Protein AF-A0A699UT64-F1 (afdb_monomer)

Solvent-accessible surface area (backbone atoms only — not comparable to full-atom values): 5206 Å² total; per-residue (Å²): 113,72,68,61,53,56,52,52,52,52,54,52,53,50,52,53,52,51,50,53,53,51,51,52,54,52,50,52,51,50,54,51,50,52,52,49,50,51,52,51,51,52,50,50,49,48,67,74,49,58,74,50,69,68,56,49,38,50,52,44,52,54,47,38,30,71,78,71,63,48,59,78,72,72,56,62,92,58,52,60,77,69,46,47,60,58,43,62,75,75,104

Foldseek 3Di:
DVVVVVVVVVVVVVVVVVVVVVVVVVVVVVVVVVVVVVVVVVVVVCVVCPQPLVNLQVVLLVLCCVQVVDDSVVCVVPGSVNSVVVSVVSD

Radius of gyration: 29.55 Å; Cα contacts (8 Å, |Δi|>4): 28; chains: 1; bounding box: 62×26×76 Å

Structure (mmCIF, N/CA/C/O backbone):
data_AF-A0A699UT64-F1
#
_entry.id   AF-A0A699UT64-F1
#
loop_
_atom_site.group_PDB
_atom_site.id
_atom_site.type_symbol
_atom_site.label_atom_id
_atom_site.label_alt_id
_atom_site.label_comp_id
_atom_site.label_asym_id
_atom_site.label_entity_id
_atom_site.label_seq_id
_atom_site.pdbx_PDB_ins_code
_atom_site.Cartn_x
_atom_site.Cartn_y
_atom_site.Cartn_z
_atom_site.occupancy
_atom_site.B_iso_or_equiv
_atom_site.auth_seq_id
_atom_site.auth_comp_id
_atom_site.auth_asym_id
_atom_site.auth_atom_id
_atom_site.pdbx_PDB_model_num
ATOM 1 N N . VAL A 1 1 ? 42.785 3.723 -55.044 1.00 57.69 1 VAL A N 1
ATOM 2 C CA . VAL A 1 1 ? 43.487 2.972 -53.975 1.00 57.69 1 VAL A CA 1
ATOM 3 C C . VAL A 1 1 ? 43.268 3.603 -52.607 1.00 57.69 1 VAL A C 1
ATOM 5 O O . VAL A 1 1 ? 42.641 2.949 -51.796 1.00 57.69 1 VAL A O 1
ATOM 8 N N . GLN A 1 2 ? 43.705 4.845 -52.336 1.00 61.44 2 GLN A N 1
ATOM 9 C CA . GLN A 1 2 ? 43.456 5.488 -51.026 1.00 61.44 2 GLN A CA 1
ATOM 10 C C . GLN A 1 2 ? 41.957 5.770 -50.778 1.00 61.44 2 GLN A C 1
ATOM 12 O O . GLN A 1 2 ? 41.435 5.447 -49.723 1.00 61.44 2 GLN A O 1
ATOM 17 N N . ILE A 1 3 ? 41.260 6.293 -51.796 1.00 60.69 3 ILE A N 1
ATOM 18 C CA . ILE A 1 3 ? 39.843 6.696 -51.723 1.00 60.69 3 ILE A CA 1
ATOM 19 C C . ILE A 1 3 ? 38.913 5.496 -51.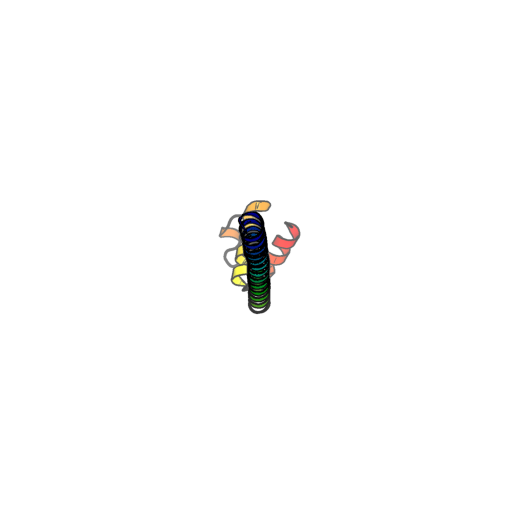467 1.00 60.69 3 ILE A C 1
ATOM 21 O O . ILE A 1 3 ? 37.981 5.597 -50.678 1.00 60.69 3 ILE A O 1
ATOM 25 N N . ASP A 1 4 ? 39.205 4.345 -52.080 1.00 65.75 4 ASP A N 1
ATOM 26 C CA . ASP A 1 4 ? 38.379 3.134 -51.958 1.00 65.75 4 ASP A CA 1
ATOM 27 C C . ASP A 1 4 ? 38.469 2.511 -50.552 1.00 65.75 4 ASP A C 1
ATOM 29 O O . ASP A 1 4 ? 37.505 1.928 -50.058 1.00 65.75 4 ASP A O 1
ATOM 33 N N . LEU A 1 5 ? 39.632 2.646 -49.896 1.00 74.38 5 LEU A N 1
ATOM 34 C CA . LEU A 1 5 ? 39.849 2.165 -48.531 1.00 74.38 5 LEU A CA 1
ATOM 35 C C . LEU A 1 5 ? 39.112 3.044 -47.513 1.00 74.38 5 LEU A C 1
ATOM 37 O O . LEU A 1 5 ? 38.482 2.517 -46.599 1.00 74.38 5 LEU A O 1
ATOM 41 N N . ASP A 1 6 ? 39.145 4.365 -47.701 1.00 77.25 6 ASP A N 1
ATOM 42 C CA . ASP A 1 6 ? 38.464 5.320 -46.821 1.00 77.25 6 ASP A CA 1
ATOM 43 C C . ASP A 1 6 ? 36.929 5.173 -46.897 1.00 77.25 6 ASP A C 1
ATOM 45 O O . ASP A 1 6 ? 36.239 5.267 -45.879 1.00 77.25 6 ASP A O 1
ATOM 49 N N . GLU A 1 7 ? 36.383 4.870 -48.081 1.00 87.44 7 GLU A N 1
ATOM 50 C CA . GLU A 1 7 ? 34.947 4.629 -48.281 1.00 87.44 7 GLU A CA 1
ATOM 51 C C . GLU A 1 7 ? 34.467 3.315 -47.639 1.00 87.44 7 GLU A C 1
ATOM 53 O O . GLU A 1 7 ? 33.406 3.270 -47.010 1.00 87.44 7 GLU A O 1
ATOM 58 N N . GLU A 1 8 ? 35.246 2.237 -47.755 1.00 88.12 8 GLU A N 1
ATOM 59 C CA . GLU A 1 8 ? 34.931 0.957 -47.109 1.00 88.12 8 GLU A CA 1
ATOM 60 C C . GLU A 1 8 ? 34.962 1.081 -45.577 1.00 88.12 8 GLU A C 1
ATOM 62 O O . GLU A 1 8 ? 34.056 0.591 -44.902 1.00 88.12 8 GLU A O 1
ATOM 67 N N . VAL A 1 9 ? 35.944 1.802 -45.026 1.00 86.25 9 VAL A N 1
ATOM 68 C CA . VAL A 1 9 ? 36.031 2.075 -43.582 1.00 86.25 9 VAL A CA 1
ATOM 69 C C . VAL A 1 9 ? 34.833 2.899 -43.101 1.00 86.25 9 VAL A C 1
ATOM 71 O O . VAL A 1 9 ? 34.264 2.596 -42.051 1.00 86.25 9 VAL A O 1
ATOM 74 N N . ALA A 1 10 ? 34.395 3.897 -43.875 1.00 87.69 10 ALA A N 1
ATOM 75 C CA . ALA A 1 10 ? 33.208 4.683 -43.542 1.00 87.69 10 ALA A CA 1
ATOM 76 C C . ALA A 1 10 ? 31.93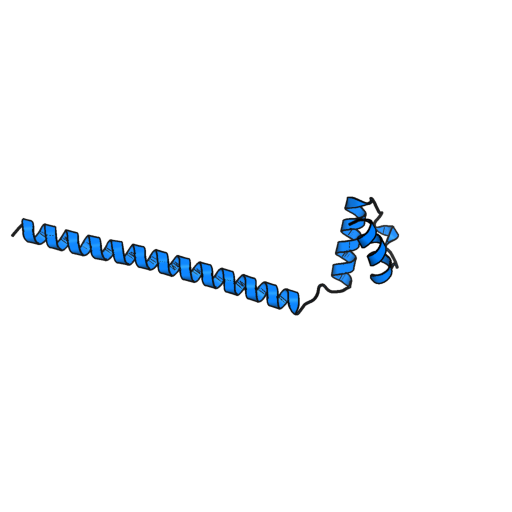2 3.820 -43.503 1.00 87.69 10 ALA A C 1
ATOM 78 O O . ALA A 1 10 ? 31.149 3.930 -42.557 1.00 87.69 10 ALA A O 1
ATOM 79 N N . ARG A 1 11 ? 31.750 2.911 -44.474 1.00 90.81 11 ARG A N 1
ATOM 80 C CA . ARG A 1 11 ? 30.607 1.977 -44.501 1.00 90.81 11 ARG A CA 1
ATOM 81 C C . ARG A 1 11 ? 30.617 1.000 -43.327 1.00 90.81 11 ARG A C 1
ATOM 83 O O . ARG A 1 11 ? 29.561 0.717 -42.761 1.00 90.81 11 ARG A O 1
ATOM 90 N N . GLN A 1 12 ? 31.789 0.496 -42.944 1.00 91.19 12 GLN A N 1
ATOM 91 C CA . GLN A 1 12 ? 31.922 -0.384 -41.779 1.00 91.19 12 GLN A CA 1
ATOM 92 C C . GLN A 1 12 ? 31.570 0.352 -40.484 1.00 91.19 12 GLN A C 1
ATOM 94 O O . GLN A 1 12 ? 30.773 -0.152 -39.692 1.00 91.19 12 GLN A O 1
ATOM 99 N N . LEU A 1 13 ? 32.074 1.576 -40.311 1.00 91.19 13 LEU A N 1
ATOM 100 C CA . LEU A 1 13 ? 31.780 2.396 -39.137 1.00 91.19 13 LEU A CA 1
ATOM 101 C C . LEU A 1 13 ? 30.284 2.737 -39.024 1.00 91.19 13 LEU A C 1
ATOM 103 O O . LEU A 1 13 ? 29.717 2.699 -37.930 1.00 91.19 13 LEU A O 1
ATOM 107 N N . GLU A 1 14 ? 29.623 3.037 -40.144 1.00 89.81 14 GLU A N 1
ATOM 108 C CA . GLU A 1 14 ? 28.179 3.292 -40.178 1.00 89.81 14 GLU A CA 1
ATOM 109 C C . GLU A 1 14 ? 27.369 2.045 -39.789 1.00 89.81 14 GLU A C 1
ATOM 111 O O . GLU A 1 14 ? 26.437 2.130 -38.982 1.00 89.81 14 GLU A O 1
ATOM 116 N N . ALA A 1 15 ? 27.753 0.870 -40.299 1.00 91.75 15 ALA A N 1
ATOM 117 C CA . ALA A 1 15 ? 27.109 -0.395 -39.959 1.00 91.75 15 ALA A CA 1
ATOM 118 C C . ALA A 1 15 ? 27.269 -0.747 -38.469 1.00 91.75 15 ALA A C 1
ATOM 120 O O . ALA A 1 15 ? 26.296 -1.154 -37.825 1.00 91.75 15 ALA A O 1
ATOM 121 N N . GLU A 1 16 ? 28.462 -0.545 -37.904 1.00 89.12 16 GLU A N 1
ATOM 122 C CA . GLU A 1 16 ? 28.734 -0.746 -36.477 1.00 89.12 16 GLU A CA 1
ATOM 123 C C . GLU A 1 16 ? 27.907 0.197 -35.597 1.00 89.12 16 GLU A C 1
ATOM 125 O O . GLU A 1 16 ? 27.275 -0.238 -34.626 1.00 89.12 16 GLU A O 1
ATOM 130 N N . LEU A 1 17 ? 27.848 1.484 -35.954 1.00 90.19 17 LEU A N 1
ATOM 131 C CA . LEU A 1 17 ? 27.070 2.474 -35.214 1.00 90.19 17 LEU A CA 1
ATOM 132 C C . LEU A 1 17 ? 25.570 2.151 -35.258 1.00 90.19 17 LEU A C 1
ATOM 134 O O . LEU A 1 17 ? 24.897 2.185 -34.224 1.00 90.19 17 LEU A O 1
ATOM 138 N N . ASN A 1 18 ? 25.053 1.782 -36.432 1.00 87.50 18 ASN A N 1
ATOM 139 C CA . ASN A 1 18 ? 23.654 1.405 -36.607 1.00 87.50 18 ASN A CA 1
ATOM 140 C C . ASN A 1 18 ? 23.295 0.138 -35.809 1.00 87.50 18 ASN A C 1
ATOM 142 O O . ASN A 1 18 ? 22.253 0.091 -35.149 1.00 87.50 18 ASN A O 1
ATOM 146 N N . ALA A 1 19 ? 24.181 -0.863 -35.786 1.00 89.50 19 ALA A N 1
ATOM 147 C CA . ALA A 1 19 ? 24.006 -2.052 -34.956 1.00 89.50 19 ALA A CA 1
ATOM 148 C C . ALA A 1 19 ? 23.968 -1.696 -33.460 1.00 89.50 19 ALA A C 1
ATOM 150 O O . ALA A 1 19 ? 23.095 -2.177 -32.734 1.00 89.50 19 ALA A O 1
ATOM 151 N N . ASN A 1 20 ? 24.855 -0.811 -32.996 1.00 87.38 20 ASN A N 1
ATOM 152 C CA . ASN A 1 20 ? 24.880 -0.367 -31.602 1.00 87.38 20 ASN A CA 1
ATOM 153 C C . ASN A 1 20 ? 23.596 0.394 -31.206 1.00 87.38 20 ASN A C 1
ATOM 155 O O . ASN A 1 20 ? 23.032 0.170 -30.133 1.00 87.38 20 ASN A O 1
ATOM 159 N N . ILE A 1 21 ? 23.076 1.248 -32.096 1.00 87.12 21 ILE A N 1
ATOM 160 C CA . ILE A 1 21 ? 21.786 1.934 -31.908 1.00 87.12 21 ILE A CA 1
ATOM 161 C C . ILE A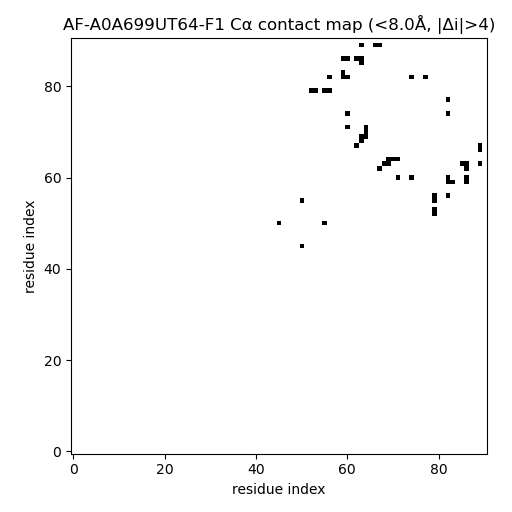 1 21 ? 20.642 0.917 -31.811 1.00 87.12 21 ILE A C 1
ATOM 163 O O . ILE A 1 21 ? 19.814 1.005 -30.900 1.00 87.12 21 ILE A O 1
ATOM 167 N N . MET A 1 22 ? 20.614 -0.081 -32.698 1.00 91.50 22 MET A N 1
ATOM 168 C CA . MET A 1 22 ? 19.608 -1.143 -32.672 1.00 91.50 22 MET A CA 1
ATOM 169 C C . MET A 1 22 ? 19.643 -1.920 -31.346 1.00 91.50 22 MET A C 1
ATOM 171 O O . MET A 1 22 ? 18.594 -2.136 -30.733 1.00 91.50 22 MET A O 1
ATOM 175 N N . TRP A 1 23 ? 20.830 -2.290 -30.857 1.00 87.94 23 TRP A N 1
ATOM 176 C CA . TRP A 1 23 ? 20.985 -2.981 -29.574 1.00 87.94 23 TRP A CA 1
ATOM 177 C C . TRP A 1 23 ? 20.478 -2.154 -28.391 1.00 87.94 23 TRP A C 1
ATOM 179 O O . TRP A 1 23 ? 19.775 -2.691 -27.533 1.00 87.94 23 TRP A O 1
ATOM 189 N N . ASN A 1 24 ? 20.733 -0.844 -28.374 1.00 89.94 24 ASN A N 1
ATOM 190 C CA . ASN A 1 24 ? 20.200 0.049 -27.342 1.00 89.94 24 ASN A CA 1
ATOM 191 C C . ASN A 1 24 ? 18.663 0.076 -27.334 1.00 89.94 24 ASN A C 1
ATOM 193 O O . ASN A 1 24 ? 18.044 -0.012 -26.271 1.00 89.94 24 ASN A O 1
ATOM 197 N N . VAL A 1 25 ? 18.031 0.121 -28.512 1.00 91.69 25 VAL A N 1
ATOM 198 C CA . VAL A 1 25 ? 16.564 0.066 -28.642 1.00 91.69 25 VAL A CA 1
ATOM 199 C C . VAL A 1 25 ? 16.009 -1.270 -28.136 1.00 91.69 25 VAL A C 1
ATOM 201 O O . VAL A 1 25 ? 15.001 -1.294 -27.423 1.00 91.69 25 VAL A O 1
ATOM 204 N N . VAL A 1 26 ? 16.670 -2.385 -28.463 1.00 88.75 26 VAL A N 1
ATOM 205 C CA . VAL A 1 26 ? 16.285 -3.724 -27.987 1.00 88.75 26 VAL A CA 1
ATOM 206 C C . VAL A 1 26 ? 16.393 -3.813 -26.463 1.00 88.75 26 VAL A C 1
ATOM 208 O O . VAL A 1 26 ? 15.451 -4.277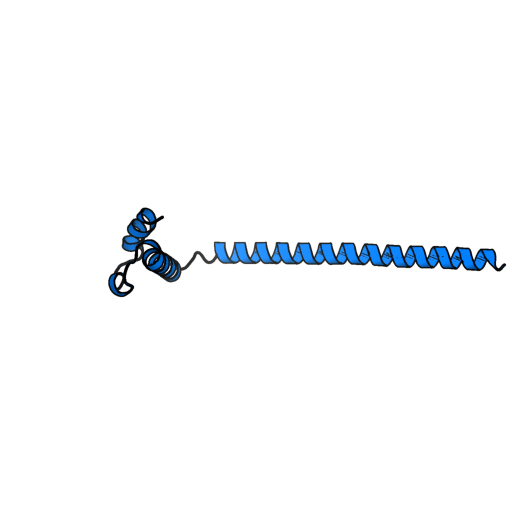 -25.818 1.00 88.75 26 VAL A O 1
ATOM 211 N N . ILE A 1 27 ? 17.480 -3.311 -25.873 1.00 88.62 27 ILE A N 1
ATOM 212 C CA . ILE A 1 27 ? 17.689 -3.294 -24.418 1.00 88.62 27 ILE A CA 1
ATOM 213 C C . ILE A 1 27 ? 16.595 -2.485 -23.714 1.00 88.62 27 ILE A C 1
ATOM 215 O O . ILE A 1 27 ? 16.008 -2.958 -22.739 1.00 88.62 27 ILE A O 1
ATOM 219 N N . GLU A 1 28 ? 16.270 -1.290 -24.208 1.00 92.00 28 GLU A N 1
ATOM 220 C CA . GLU A 1 28 ? 15.207 -0.470 -23.618 1.00 92.00 28 GLU A CA 1
ATOM 221 C C . GLU A 1 28 ? 13.831 -1.140 -23.729 1.00 92.00 28 GLU A C 1
ATOM 223 O O . GLU A 1 28 ? 13.037 -1.112 -22.782 1.00 92.00 28 GLU A O 1
ATOM 228 N N . LYS A 1 29 ? 13.558 -1.829 -24.843 1.00 89.19 29 LYS A N 1
ATOM 229 C CA . LYS A 1 29 ? 12.330 -2.615 -25.009 1.00 89.19 29 LYS A CA 1
ATOM 230 C C . LYS A 1 29 ? 12.249 -3.765 -24.002 1.00 89.19 29 LYS A C 1
ATOM 232 O O . LYS A 1 29 ? 11.195 -3.945 -23.385 1.00 89.19 29 LYS A O 1
ATOM 237 N N . VAL A 1 30 ? 13.343 -4.503 -23.797 1.00 86.50 30 VAL A N 1
ATOM 238 C CA . VAL A 1 30 ? 13.420 -5.587 -22.802 1.00 86.50 30 VAL A CA 1
ATOM 239 C C . VAL A 1 30 ? 13.192 -5.034 -21.396 1.00 86.50 30 VAL A C 1
ATOM 241 O O . VAL A 1 30 ? 12.264 -5.484 -20.725 1.00 86.50 30 VAL A O 1
ATOM 244 N N . LYS A 1 31 ? 13.907 -3.978 -20.989 1.00 88.31 31 LYS A N 1
ATOM 245 C CA . LYS A 1 31 ? 13.711 -3.326 -19.679 1.00 88.31 31 LYS A CA 1
ATOM 246 C C . LYS A 1 31 ? 12.268 -2.871 -19.464 1.00 88.31 31 LYS A C 1
ATOM 248 O O . LYS A 1 31 ? 11.711 -3.031 -18.376 1.00 88.31 31 LYS A O 1
ATOM 253 N N . ARG A 1 32 ? 11.636 -2.290 -20.490 1.00 85.50 32 ARG A N 1
ATOM 254 C CA . ARG A 1 32 ? 10.228 -1.874 -20.421 1.00 85.50 32 ARG A CA 1
ATOM 255 C C . ARG A 1 32 ? 9.308 -3.079 -20.228 1.00 85.50 32 ARG A C 1
ATOM 257 O O . ARG A 1 32 ? 8.383 -2.999 -19.422 1.00 85.50 32 ARG A O 1
ATOM 264 N N . SER A 1 33 ? 9.572 -4.183 -20.925 1.00 83.44 33 SER A N 1
ATOM 265 C CA . SER A 1 33 ? 8.801 -5.422 -20.793 1.00 83.44 33 SER A CA 1
ATOM 266 C C . SER A 1 33 ? 8.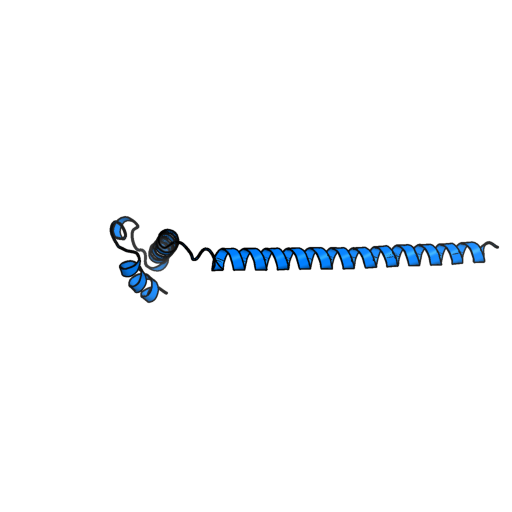947 -6.054 -19.405 1.00 83.44 33 SER A C 1
ATOM 268 O O . SER A 1 33 ? 7.944 -6.412 -18.800 1.00 83.44 33 SER A O 1
ATOM 270 N N . GLU A 1 34 ? 10.153 -6.079 -18.837 1.00 87.12 34 GLU A N 1
ATOM 271 C CA . GLU A 1 34 ? 10.403 -6.584 -17.484 1.00 87.12 34 GLU A CA 1
ATOM 272 C C . GLU A 1 34 ? 9.694 -5.740 -16.427 1.00 87.12 34 GLU A C 1
ATOM 274 O O . GLU A 1 34 ? 9.054 -6.281 -15.526 1.00 87.12 34 GLU A O 1
ATOM 279 N N . ARG A 1 35 ? 9.736 -4.406 -16.560 1.00 87.44 35 ARG A N 1
ATOM 280 C CA . ARG A 1 35 ? 8.991 -3.499 -15.675 1.00 87.44 35 ARG A CA 1
ATOM 281 C C . ARG A 1 35 ? 7.489 -3.743 -15.752 1.00 87.44 35 ARG A C 1
ATOM 283 O O . ARG A 1 35 ? 6.833 -3.777 -14.713 1.00 87.44 35 ARG A O 1
ATOM 290 N N . LEU A 1 36 ? 6.944 -3.917 -16.956 1.00 84.56 36 LEU A N 1
ATOM 291 C CA . LEU A 1 36 ? 5.527 -4.237 -17.140 1.00 84.56 36 LEU A CA 1
ATOM 292 C C . LEU A 1 36 ? 5.183 -5.585 -16.501 1.00 84.56 36 LEU A C 1
ATOM 294 O O . LEU A 1 36 ? 4.227 -5.653 -15.733 1.00 84.56 36 LEU A O 1
ATOM 298 N N . THR A 1 37 ? 5.990 -6.622 -16.731 1.00 89.00 37 THR A N 1
ATOM 299 C CA . THR A 1 37 ? 5.823 -7.938 -16.101 1.00 89.00 37 THR A CA 1
ATOM 300 C C . THR A 1 37 ? 5.865 -7.837 -14.578 1.00 89.00 37 THR A C 1
ATOM 302 O O . THR A 1 37 ? 4.972 -8.350 -13.908 1.00 89.00 37 THR A O 1
ATOM 305 N N . TYR A 1 38 ? 6.824 -7.102 -14.015 1.00 90.44 38 TYR A N 1
ATOM 306 C CA . TYR A 1 38 ? 6.919 -6.866 -12.575 1.00 90.44 38 TYR A CA 1
ATOM 307 C C . TYR A 1 38 ? 5.674 -6.162 -12.012 1.00 90.44 38 TYR A C 1
ATOM 309 O O . TYR A 1 38 ? 5.124 -6.589 -10.995 1.00 90.44 38 TYR A O 1
ATOM 317 N N . VAL A 1 39 ? 5.186 -5.110 -12.680 1.00 87.25 39 VAL A N 1
ATOM 318 C CA . VAL A 1 39 ? 3.962 -4.398 -12.274 1.00 87.25 39 VAL A CA 1
ATOM 319 C C . VAL A 1 39 ? 2.748 -5.327 -12.327 1.00 87.25 39 VAL A C 1
ATOM 321 O O . VAL A 1 39 ? 1.961 -5.349 -11.379 1.00 87.25 39 VAL A O 1
ATOM 324 N N . ILE A 1 40 ? 2.617 -6.130 -13.387 1.00 85.38 40 ILE A N 1
ATOM 325 C CA . ILE A 1 40 ? 1.539 -7.115 -13.539 1.00 85.38 40 ILE A CA 1
ATOM 326 C C . ILE A 1 40 ? 1.603 -8.156 -12.417 1.00 85.38 40 ILE A C 1
ATOM 328 O O . ILE A 1 40 ? 0.583 -8.423 -11.782 1.00 85.38 40 ILE A O 1
ATOM 332 N N . MET A 1 41 ? 2.785 -8.698 -12.114 1.00 86.56 41 MET A N 1
ATOM 333 C CA . MET A 1 41 ? 2.976 -9.665 -11.028 1.00 86.56 41 MET A CA 1
ATOM 334 C C . MET A 1 41 ? 2.636 -9.061 -9.664 1.00 86.56 41 MET A C 1
ATOM 336 O O . MET A 1 41 ? 1.930 -9.689 -8.875 1.00 86.56 41 MET A O 1
ATOM 340 N N . LYS A 1 42 ? 3.064 -7.822 -9.390 1.00 83.50 42 LYS A N 1
ATOM 341 C CA . LYS A 1 42 ? 2.730 -7.113 -8.147 1.00 83.50 42 LYS A CA 1
ATOM 342 C C . LYS A 1 42 ? 1.227 -6.871 -8.028 1.00 83.50 42 LYS A C 1
ATOM 344 O O . LYS A 1 42 ? 0.657 -7.096 -6.964 1.00 83.50 42 LYS A O 1
ATOM 349 N N . TYR A 1 43 ? 0.573 -6.458 -9.111 1.00 78.00 43 TYR A N 1
ATOM 350 C CA . TYR A 1 43 ? -0.877 -6.285 -9.143 1.00 78.00 43 TYR A CA 1
ATOM 351 C C . TYR A 1 43 ? -1.611 -7.611 -8.907 1.00 78.00 43 TYR A C 1
ATOM 353 O O . TYR A 1 43 ? -2.523 -7.670 -8.086 1.00 78.00 43 TYR A O 1
ATOM 361 N N . GLN A 1 44 ? -1.189 -8.696 -9.561 1.00 81.25 44 GLN A N 1
ATOM 362 C CA . GLN A 1 44 ? -1.757 -10.028 -9.345 1.00 81.25 44 GLN A CA 1
ATOM 363 C C . GLN A 1 44 ? -1.549 -10.514 -7.906 1.00 81.25 44 GLN A C 1
ATOM 365 O O . GLN A 1 44 ? -2.477 -11.067 -7.320 1.00 81.25 44 GLN A O 1
ATOM 370 N N . ALA A 1 45 ? -0.375 -10.275 -7.316 1.00 78.62 45 ALA A N 1
ATOM 371 C CA . ALA A 1 45 ? -0.086 -10.611 -5.925 1.00 78.62 45 ALA A CA 1
ATOM 372 C C . ALA A 1 45 ? -0.960 -9.811 -4.949 1.00 78.62 45 ALA A C 1
ATOM 374 O O . ALA A 1 45 ? -1.535 -10.397 -4.039 1.00 78.62 45 ALA A O 1
ATOM 375 N N . LEU A 1 46 ? -1.135 -8.504 -5.171 1.00 73.62 46 LEU A N 1
ATOM 376 C CA . LEU A 1 46 ? -2.041 -7.657 -4.383 1.00 73.62 46 LEU A CA 1
ATOM 377 C C . LEU A 1 46 ? -3.512 -8.064 -4.548 1.00 73.62 46 LEU A C 1
ATOM 379 O O . LEU A 1 46 ? -4.277 -8.019 -3.593 1.00 73.62 46 LEU A O 1
ATOM 383 N N . LYS A 1 47 ? -3.917 -8.489 -5.748 1.00 71.44 47 LYS A N 1
ATOM 384 C CA . LYS A 1 47 ? -5.276 -8.975 -6.015 1.00 71.44 47 LYS A CA 1
ATOM 385 C C . LYS A 1 47 ? -5.540 -10.335 -5.357 1.00 71.44 47 LYS A C 1
ATOM 387 O O . LYS A 1 47 ? -6.656 -10.585 -4.916 1.00 71.44 47 LYS A O 1
ATOM 392 N N . ARG A 1 48 ? -4.533 -11.215 -5.310 1.00 70.00 48 ARG A N 1
ATOM 393 C CA . ARG A 1 48 ? -4.606 -12.540 -4.665 1.00 70.00 48 ARG A CA 1
ATOM 394 C C . ARG A 1 48 ? -4.457 -12.476 -3.149 1.00 70.00 48 ARG A C 1
ATOM 396 O O . ARG A 1 48 ? -5.004 -13.331 -2.466 1.00 70.00 48 ARG A O 1
ATOM 403 N N . ASN A 1 49 ? -3.729 -11.486 -2.644 1.00 64.56 49 ASN A N 1
ATOM 404 C CA . ASN A 1 49 ? -3.579 -11.203 -1.227 1.00 64.56 49 ASN A CA 1
ATOM 405 C C . ASN A 1 49 ? -4.335 -9.906 -0.907 1.00 64.56 49 ASN A C 1
ATOM 407 O O . ASN A 1 49 ? -3.695 -8.854 -0.772 1.00 64.56 49 ASN A O 1
ATOM 411 N N . PRO A 1 50 ? -5.686 -9.942 -0.854 1.00 60.91 50 PRO A N 1
ATOM 412 C CA . PRO A 1 50 ? -6.447 -8.794 -0.390 1.00 60.91 50 PRO A CA 1
ATOM 413 C C . PRO A 1 50 ? -5.861 -8.355 0.947 1.00 60.91 50 PRO A C 1
ATOM 415 O O . PRO A 1 50 ? -5.483 -9.197 1.764 1.00 60.91 50 PRO A O 1
ATOM 418 N N . LEU A 1 51 ? -5.729 -7.039 1.136 1.00 68.44 51 LEU A N 1
ATOM 419 C CA . LEU A 1 51 ? -5.184 -6.468 2.362 1.00 68.44 51 LEU A CA 1
ATOM 420 C C . LEU A 1 51 ? -5.817 -7.198 3.550 1.00 68.44 51 LEU A C 1
ATOM 422 O O . LEU A 1 51 ? -7.043 -7.179 3.683 1.00 68.44 51 LEU A O 1
ATOM 426 N N . THR A 1 52 ? -5.005 -7.885 4.359 1.00 82.06 52 THR A N 1
ATOM 427 C CA . THR A 1 52 ? -5.549 -8.662 5.475 1.00 82.06 52 THR A CA 1
ATOM 428 C C . THR A 1 52 ? -6.392 -7.735 6.338 1.00 82.06 52 THR A C 1
ATOM 430 O O . THR A 1 52 ? -6.092 -6.544 6.457 1.00 82.06 52 THR A O 1
ATOM 433 N N . GLU A 1 53 ? -7.456 -8.252 6.944 1.00 82.12 53 GLU A N 1
ATOM 434 C CA . GLU A 1 53 ? -8.365 -7.429 7.745 1.00 82.12 53 GLU A CA 1
ATOM 435 C C . GLU A 1 53 ? -7.607 -6.623 8.819 1.00 82.12 53 GLU A C 1
ATOM 437 O O . GLU A 1 53 ? -7.895 -5.452 9.058 1.00 82.12 53 GLU A O 1
ATOM 442 N N . ALA A 1 54 ? -6.536 -7.203 9.373 1.00 84.88 54 ALA A N 1
ATOM 443 C CA . ALA A 1 54 ? -5.614 -6.534 10.282 1.00 84.88 54 ALA A CA 1
ATOM 444 C C . ALA A 1 54 ? -4.849 -5.362 9.636 1.00 84.88 54 ALA A C 1
ATOM 446 O O . ALA A 1 54 ? -4.688 -4.315 10.266 1.00 84.88 54 ALA A O 1
ATOM 447 N N . GLN A 1 55 ? -4.374 -5.511 8.397 1.00 86.69 55 GLN A N 1
ATOM 448 C CA . GLN A 1 55 ? -3.698 -4.442 7.659 1.00 86.69 55 GLN A CA 1
ATOM 449 C C . GLN A 1 55 ? -4.678 -3.316 7.302 1.00 86.69 55 GLN A C 1
ATOM 451 O O . GLN A 1 55 ? -4.356 -2.142 7.484 1.00 86.6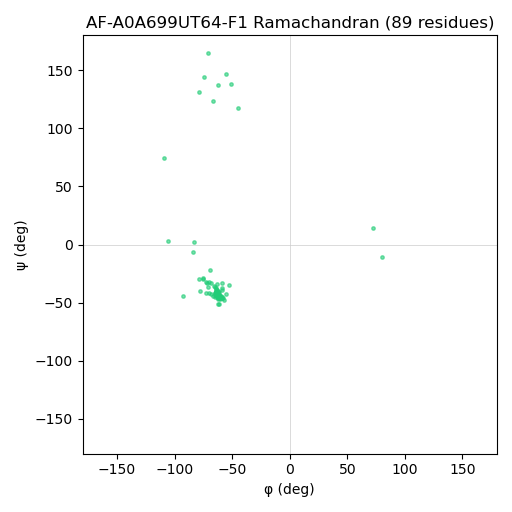9 55 GLN A O 1
ATOM 456 N N . ALA A 1 56 ? -5.889 -3.665 6.854 1.00 86.44 56 ALA A N 1
ATOM 457 C CA . ALA A 1 56 ? -6.940 -2.697 6.546 1.00 86.44 56 ALA A CA 1
ATOM 458 C C . ALA A 1 56 ? -7.334 -1.908 7.799 1.00 86.44 56 ALA A C 1
ATOM 460 O O . ALA A 1 56 ? -7.358 -0.677 7.776 1.00 86.44 56 ALA A O 1
ATOM 461 N N . ARG A 1 57 ? -7.520 -2.605 8.926 1.00 91.00 57 ARG A N 1
ATOM 462 C CA . ARG A 1 57 ? -7.772 -1.995 10.235 1.00 91.00 57 ARG A CA 1
ATOM 463 C C . ARG A 1 57 ? -6.659 -1.031 10.645 1.00 91.00 57 ARG A C 1
ATOM 465 O O . ARG A 1 57 ? -6.955 0.094 11.035 1.00 91.00 57 ARG A O 1
ATOM 472 N N . ARG A 1 58 ? -5.384 -1.429 10.531 1.00 92.19 58 ARG A N 1
ATOM 473 C CA . ARG A 1 58 ? -4.239 -0.548 10.847 1.00 92.19 58 ARG A CA 1
ATOM 474 C C . ARG A 1 58 ? -4.245 0.719 9.994 1.00 92.19 58 ARG A C 1
ATOM 476 O O . ARG A 1 58 ? -4.062 1.804 10.538 1.00 92.19 58 ARG A O 1
ATOM 483 N N . ASN A 1 59 ? -4.484 0.591 8.691 1.00 92.56 59 ASN A N 1
ATOM 484 C CA . ASN A 1 59 ? -4.499 1.733 7.780 1.00 92.56 59 ASN A CA 1
ATOM 485 C C . ASN A 1 59 ? -5.639 2.713 8.103 1.00 92.56 59 ASN A C 1
ATOM 487 O O . ASN A 1 59 ? -5.391 3.916 8.167 1.00 92.56 59 ASN A O 1
ATOM 491 N N . MET A 1 60 ? -6.851 2.215 8.382 1.00 94.19 60 MET A N 1
ATOM 492 C CA . MET A 1 60 ? -7.986 3.061 8.780 1.00 94.19 60 MET A CA 1
ATOM 493 C C . MET A 1 60 ? -7.713 3.807 10.093 1.00 94.19 60 MET A C 1
ATOM 495 O O . MET A 1 60 ? -7.942 5.010 10.175 1.00 94.19 60 MET A O 1
ATOM 499 N N . ILE A 1 61 ? -7.152 3.126 11.099 1.00 94.94 61 ILE A N 1
ATOM 500 C CA . ILE A 1 61 ? -6.789 3.740 12.388 1.00 94.94 61 ILE A CA 1
ATOM 501 C C . ILE A 1 61 ? -5.743 4.847 12.208 1.00 94.94 61 ILE A C 1
ATOM 503 O O . ILE A 1 61 ? -5.867 5.923 12.791 1.00 94.94 61 ILE A O 1
ATOM 507 N N . VAL A 1 62 ? -4.700 4.595 11.409 1.00 95.19 62 VAL A N 1
ATOM 508 C CA . VAL A 1 62 ? -3.652 5.591 11.139 1.00 95.19 62 VAL A CA 1
ATOM 509 C C . VAL A 1 62 ? -4.237 6.816 10.444 1.00 95.19 62 VAL A C 1
ATOM 511 O O . VAL A 1 62 ? -3.905 7.936 10.827 1.00 95.19 62 VAL A O 1
ATOM 514 N N . TYR A 1 63 ? -5.122 6.614 9.469 1.00 94.88 63 TYR A N 1
ATOM 515 C CA . TYR A 1 63 ? -5.795 7.710 8.784 1.00 94.88 63 TYR A CA 1
ATOM 516 C C . TYR A 1 63 ? -6.653 8.538 9.744 1.00 94.88 63 TYR A C 1
ATOM 518 O O . TYR A 1 63 ? -6.463 9.746 9.837 1.00 94.88 63 TYR A O 1
ATOM 526 N N . LEU A 1 64 ? -7.521 7.890 10.527 1.00 95.62 64 LEU A N 1
ATOM 527 C CA . LEU A 1 64 ? -8.382 8.558 11.506 1.00 95.62 64 LEU A CA 1
ATOM 528 C C . LEU A 1 64 ? -7.583 9.334 12.558 1.00 95.62 64 LEU A C 1
ATOM 530 O O . LEU A 1 64 ? -7.969 10.435 12.942 1.00 95.62 64 LEU A O 1
ATOM 534 N N . LYS A 1 65 ? -6.433 8.807 12.990 1.00 95.62 65 LYS A N 1
ATOM 535 C CA . LYS A 1 65 ? -5.506 9.538 13.862 1.00 95.62 65 LYS A CA 1
ATOM 536 C C . LYS A 1 65 ? -4.977 10.808 13.192 1.00 95.62 65 LYS A C 1
ATOM 538 O O . LYS A 1 65 ? -4.891 11.843 13.841 1.00 95.62 65 LYS A O 1
ATOM 543 N N . ASN A 1 66 ? -4.588 10.715 11.922 1.00 93.62 66 ASN A N 1
ATOM 544 C CA . ASN A 1 66 ? -3.929 11.809 11.212 1.00 93.62 66 ASN A CA 1
ATOM 545 C C . ASN A 1 66 ? -4.911 12.899 10.751 1.00 93.62 66 ASN A C 1
ATOM 547 O O . ASN A 1 66 ? -4.571 14.072 10.835 1.00 93.62 66 ASN A O 1
ATOM 551 N N . ILE A 1 67 ? -6.094 12.518 10.263 1.00 94.44 67 ILE A N 1
ATOM 552 C CA . ILE A 1 67 ? -7.077 13.442 9.674 1.00 94.44 67 ILE A CA 1
ATOM 553 C C . ILE A 1 67 ? -8.079 13.941 10.712 1.00 94.44 67 ILE A C 1
ATOM 555 O O . ILE A 1 67 ? -8.346 15.134 10.783 1.00 94.44 67 ILE A O 1
ATOM 559 N N . ALA A 1 68 ? -8.597 13.044 11.549 1.00 91.38 68 ALA A N 1
ATOM 560 C CA . ALA A 1 68 ? -9.645 13.366 12.516 1.00 91.38 68 ALA A CA 1
ATOM 561 C C . ALA A 1 68 ? -9.134 13.443 13.970 1.00 91.38 68 ALA A C 1
ATOM 563 O O . ALA A 1 68 ? -9.911 13.655 14.896 1.00 91.38 68 ALA A O 1
ATOM 564 N N . GLY A 1 69 ? -7.823 13.286 14.198 1.00 94.38 69 GLY A N 1
ATOM 565 C CA . GLY A 1 69 ? -7.203 13.482 15.514 1.00 94.38 69 GLY A CA 1
ATOM 566 C C . GLY A 1 69 ? -7.511 12.394 16.549 1.00 94.38 69 GLY A C 1
ATOM 567 O O . GLY A 1 69 ? -7.252 12.587 17.740 1.00 94.38 69 GLY A O 1
ATOM 568 N N . TYR A 1 70 ? -8.050 11.241 16.135 1.00 94.56 70 TYR A N 1
ATOM 569 C CA . TYR A 1 70 ? -8.382 10.158 17.064 1.00 94.56 70 TYR A CA 1
ATOM 570 C C . TYR A 1 70 ? -7.140 9.614 17.779 1.00 94.56 70 TYR A C 1
ATOM 572 O O . TYR A 1 70 ? -6.105 9.334 17.174 1.00 94.56 70 TYR A O 1
ATOM 580 N N . LYS A 1 71 ? -7.251 9.375 19.089 1.00 95.12 71 LYS A N 1
ATOM 581 C CA . LYS A 1 71 ? -6.179 8.739 19.865 1.00 95.12 71 LYS A CA 1
ATOM 582 C C . LYS A 1 71 ? -6.103 7.242 19.562 1.00 95.12 71 LYS A C 1
ATOM 584 O O . LYS A 1 71 ? -7.116 6.564 19.450 1.00 95.12 71 LYS A O 1
ATOM 589 N N . MET A 1 72 ? -4.893 6.684 19.533 1.00 91.94 72 MET A N 1
ATOM 590 C CA . MET A 1 72 ? -4.677 5.257 19.242 1.00 91.94 72 MET A CA 1
ATOM 591 C C . MET A 1 72 ? -5.396 4.316 20.229 1.00 91.94 72 MET A C 1
ATOM 593 O O . MET A 1 72 ? -5.832 3.231 19.853 1.00 91.94 72 MET A O 1
ATOM 597 N N . ASN A 1 73 ? -5.523 4.719 21.499 1.00 95.44 73 ASN A N 1
ATOM 598 C CA . ASN A 1 73 ? -6.176 3.921 22.540 1.00 95.44 73 ASN A CA 1
ATOM 599 C C . ASN A 1 73 ? -7.692 3.780 22.344 1.00 95.44 73 ASN A C 1
ATOM 601 O O . ASN A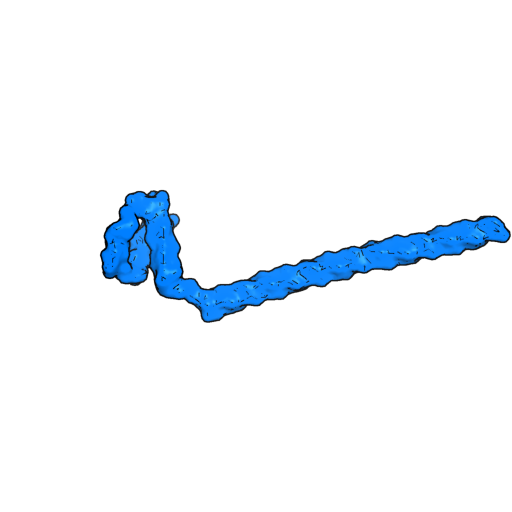 1 73 ? -8.246 2.808 22.845 1.00 95.44 73 ASN A O 1
ATOM 605 N N . TYR A 1 74 ? -8.329 4.691 21.603 1.00 94.69 74 TYR A N 1
ATOM 606 C CA . TYR A 1 74 ? -9.751 4.618 21.272 1.00 94.69 74 TYR A CA 1
ATOM 607 C C . TYR A 1 74 ? -10.083 3.322 20.523 1.00 94.69 74 TYR A C 1
ATOM 609 O O . TYR A 1 74 ? -11.069 2.667 20.818 1.00 94.69 74 TYR A O 1
ATOM 617 N N . PHE A 1 75 ? -9.203 2.885 19.622 1.00 94.12 75 PHE A N 1
ATOM 618 C CA . PHE A 1 75 ? -9.432 1.710 18.779 1.00 94.12 75 PHE A CA 1
ATOM 619 C C . PHE A 1 75 ? -9.097 0.367 19.452 1.00 94.12 75 PHE A C 1
ATOM 621 O O . PHE A 1 75 ? -9.187 -0.688 18.809 1.00 94.12 75 PHE A O 1
ATOM 628 N N . LYS A 1 76 ? -8.684 0.367 20.731 1.00 94.06 76 LYS A N 1
ATOM 629 C CA . LYS A 1 76 ? -8.440 -0.874 21.483 1.00 94.06 76 LYS A CA 1
ATOM 630 C C . LYS A 1 76 ? -9.767 -1.604 21.688 1.00 94.06 76 LYS A C 1
ATOM 632 O O . LYS A 1 76 ? -10.696 -1.050 22.252 1.00 94.06 76 LYS A O 1
ATOM 637 N N . GLY A 1 77 ? -9.840 -2.853 21.235 1.00 92.88 77 GLY A N 1
ATOM 638 C CA . GLY A 1 77 ? -11.055 -3.671 21.329 1.00 92.88 77 GLY A CA 1
ATOM 639 C C . GLY A 1 77 ? -12.118 -3.397 20.258 1.00 92.88 77 GLY A C 1
ATOM 640 O O . GLY A 1 77 ? -13.004 -4.225 20.110 1.00 92.88 77 GLY A O 1
ATOM 641 N N . ILE A 1 78 ? -12.001 -2.324 19.466 1.00 94.75 78 ILE A N 1
ATOM 642 C CA . ILE A 1 78 ? -12.958 -2.015 18.387 1.00 94.75 78 ILE A CA 1
ATOM 643 C C . ILE A 1 78 ? -12.680 -2.885 17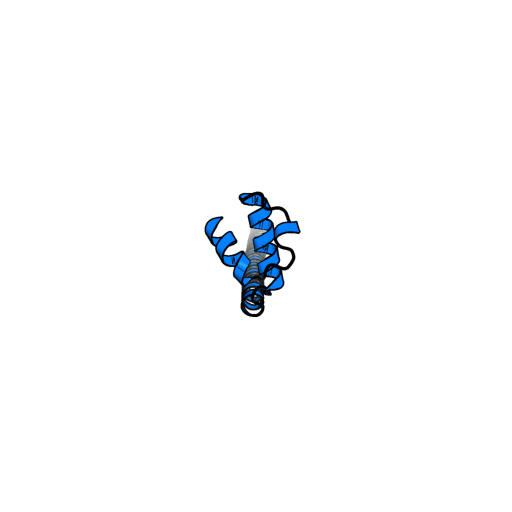.153 1.00 94.75 78 ILE A C 1
ATOM 645 O O . ILE A 1 78 ? -11.531 -2.975 16.702 1.00 94.75 78 ILE A O 1
ATOM 649 N N . SER A 1 79 ? -13.714 -3.516 16.597 1.00 92.25 79 SER A N 1
ATOM 650 C CA . SER A 1 79 ? -13.611 -4.368 15.406 1.00 92.25 79 SER A CA 1
ATOM 651 C C . SER A 1 79 ? -13.337 -3.572 14.119 1.00 92.25 79 SER A C 1
ATOM 653 O O . SER A 1 79 ? -13.475 -2.350 14.060 1.00 92.25 79 SER A O 1
ATOM 655 N N . CYS A 1 80 ? -12.918 -4.264 13.053 1.00 90.00 80 CYS A N 1
ATOM 656 C CA . CYS A 1 80 ? -12.699 -3.630 11.748 1.00 90.00 80 CYS A CA 1
ATOM 657 C C . CYS A 1 80 ? -14.004 -3.057 11.161 1.00 90.00 80 CYS A C 1
ATOM 659 O O . CYS A 1 80 ? -13.980 -2.000 10.526 1.00 90.00 80 CYS A O 1
ATOM 661 N N . ASP A 1 81 ? -15.134 -3.721 11.413 1.00 92.19 81 ASP A N 1
ATOM 662 C CA . ASP A 1 81 ? -16.452 -3.322 10.914 1.00 92.19 81 ASP A CA 1
ATOM 663 C C . ASP A 1 81 ? -16.994 -2.072 11.607 1.00 92.19 81 ASP A C 1
ATOM 665 O O . ASP A 1 81 ? -17.615 -1.244 10.950 1.00 92.19 81 ASP A O 1
ATOM 669 N N . GLU A 1 82 ? -16.686 -1.869 12.888 1.00 94.19 82 GLU A N 1
ATOM 670 C CA . GLU A 1 82 ? -17.037 -0.642 13.620 1.00 94.19 82 GLU A CA 1
ATOM 671 C C . GLU A 1 82 ? -16.143 0.552 13.241 1.00 94.19 82 GLU A C 1
ATOM 673 O O . GLU A 1 82 ? -16.579 1.700 13.277 1.00 94.19 82 GLU A O 1
ATOM 6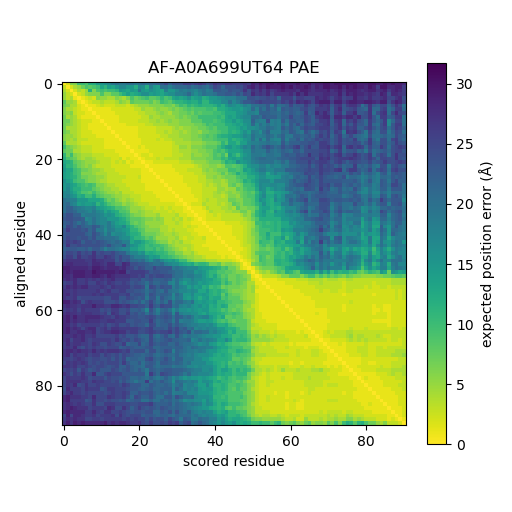78 N N . ILE A 1 83 ? -14.894 0.303 12.829 1.00 94.25 83 ILE A N 1
ATOM 679 C CA . ILE A 1 83 ? -13.965 1.355 12.373 1.00 94.25 83 ILE A CA 1
ATOM 680 C C . ILE A 1 83 ? -14.323 1.846 10.964 1.00 94.25 83 ILE A C 1
ATOM 682 O O . ILE A 1 83 ? -14.074 3.003 10.619 1.00 94.25 83 ILE A O 1
ATOM 686 N N . ARG A 1 84 ? -14.904 0.980 10.130 1.00 93.94 84 ARG A N 1
ATOM 687 C CA . ARG A 1 84 ? -15.171 1.274 8.718 1.00 93.94 84 ARG A CA 1
ATOM 688 C C . ARG A 1 84 ? -16.140 2.452 8.498 1.00 93.94 84 ARG A C 1
ATOM 690 O O . ARG A 1 84 ? -15.841 3.255 7.615 1.00 93.94 84 ARG A O 1
ATOM 697 N N . PRO A 1 85 ? -17.250 2.606 9.247 1.00 95.19 85 PRO A N 1
ATOM 698 C CA . PRO A 1 85 ? -18.096 3.796 9.186 1.00 95.19 85 PRO A CA 1
ATOM 699 C C . PRO A 1 85 ? -17.340 5.082 9.528 1.00 95.19 85 PRO A C 1
ATOM 701 O O . PRO A 1 85 ? -17.405 6.028 8.752 1.00 95.19 85 PRO A O 1
ATOM 704 N N . LEU A 1 86 ? -16.548 5.079 10.608 1.00 93.38 86 LEU A N 1
ATOM 705 C CA . LEU A 1 86 ? -15.758 6.245 11.030 1.00 93.38 86 LEU A CA 1
ATOM 706 C C . LEU A 1 86 ? -14.774 6.672 9.939 1.00 93.38 86 LEU A C 1
ATOM 708 O O . LEU A 1 86 ? -14.640 7.849 9.625 1.00 93.38 86 LEU A O 1
ATOM 712 N N . PHE A 1 87 ? -14.097 5.696 9.329 1.00 92.19 87 PHE A N 1
ATOM 713 C CA . PHE A 1 87 ? -13.178 5.950 8.225 1.00 92.19 87 PHE A CA 1
ATOM 714 C C . PHE A 1 87 ? -13.883 6.536 6.997 1.00 92.19 87 PHE A C 1
ATOM 716 O O . PHE A 1 87 ? -13.318 7.414 6.363 1.00 92.19 87 PHE A O 1
ATOM 723 N N . LYS A 1 88 ? -15.098 6.074 6.667 1.00 92.12 88 LYS A N 1
ATOM 724 C CA . LYS A 1 88 ? -15.887 6.615 5.547 1.00 92.12 88 LYS A CA 1
ATOM 725 C C . LYS A 1 88 ? -16.384 8.035 5.797 1.00 92.12 88 LYS A C 1
ATOM 727 O O . LYS A 1 88 ? -16.518 8.779 4.839 1.00 92.12 88 LYS A O 1
ATOM 732 N N . GLU A 1 89 ? -16.688 8.379 7.043 1.00 91.69 89 GLU A N 1
ATOM 733 C CA . GLU A 1 89 ? -17.111 9.731 7.420 1.00 91.69 89 GLU A CA 1
ATOM 734 C C . GLU A 1 89 ? -15.943 10.726 7.390 1.00 91.69 89 GLU A C 1
ATOM 736 O O . GLU A 1 89 ? -16.129 11.893 7.070 1.00 91.69 89 GLU A O 1
ATOM 741 N N . ALA A 1 90 ? -14.730 10.256 7.692 1.00 84.94 90 ALA A N 1
ATOM 742 C CA . ALA A 1 90 ? -13.517 11.069 7.673 1.00 84.94 90 ALA A CA 1
ATOM 743 C C . ALA A 1 90 ? -12.858 11.203 6.285 1.00 84.94 90 ALA A C 1
ATOM 745 O O . ALA A 1 90 ? -11.849 11.903 6.184 1.00 84.94 90 ALA A O 1
ATOM 746 N N . LEU A 1 91 ? -13.364 10.485 5.275 1.00 80.81 91 LEU A N 1
ATOM 747 C CA . LEU A 1 91 ? -12.839 10.416 3.904 1.00 80.81 91 LEU A CA 1
ATOM 748 C C . LEU A 1 91 ? -13.328 11.602 3.069 1.00 80.81 91 LEU A C 1
ATOM 750 O O . LEU A 1 91 ? -12.481 12.189 2.360 1.00 80.81 91 LEU A O 1
#

pLDDT: mean 86.82, std 8.88, range [57.69, 95.62]

Organism: Tanacetum cinerariifolium (NCBI:txid118510)

Mean predicted aligned error: 13.2 Å

Sequence (91 aa):
VQIDLDEEVARQLEAELNANIMWNVVIEKVKRSERLTYVIMKYQALKRNPLTEAQARRNMIVYLKNIAGYKMNYFKGISCDEIRPLFKEAL

Secondary structure (DSSP, 8-state):
-HHHHHHHHHHHHHHHHHHHHHHHHHHHHHHHHHHHHHHHHHHHHHHHS---HHHHHHHHHHHHHHHS---GGGGTT--HHHHHHHHHH--